Protein AF-A0A7C6Y3E7-F1 (afdb_monomer_lite)

Sequence (126 aa):
MDKEKPVIYVVSDSVGETAEFVVKAVASQFNSGQVSIHRIPFVEDVETLRDIVDEASRYNSVIAYTLVLSELREEIEKYARERNVTIVDVMGPMLNAFAKVMNISPKMEPGLVRKLDEQYFRRVAA

Secondary structure (DSSP, 8-state):
-PPPPPEEEEEESS--HHHHHHHHHHHHTT-GGG-EEEEE----SHHHHHHHHHHHTTSSEEEEEE--SHHHHHHHHHHHHHTT-EEEESSHHHHHHHHHHHTS-----TTHHHHHHHHHHHHHT-

Radius of gyration: 16.24 Å; chains: 1; bounding box: 35×34×51 Å

Structure (mmCIF, N/CA/C/O backbone):
data_AF-A0A7C6Y3E7-F1
#
_entry.id   AF-A0A7C6Y3E7-F1
#
loop_
_atom_site.group_PDB
_atom_site.id
_atom_site.type_symbol
_atom_site.label_atom_id
_atom_site.label_alt_id
_atom_site.label_comp_id
_atom_site.label_asym_id
_atom_site.label_entity_id
_atom_site.label_seq_id
_atom_site.pdbx_PDB_ins_code
_atom_site.Cartn_x
_atom_site.Cartn_y
_atom_site.Cartn_z
_atom_site.occupancy
_atom_site.B_iso_or_equiv
_atom_site.auth_seq_id
_atom_site.auth_comp_id
_atom_site.auth_asym_id
_atom_site.auth_atom_id
_atom_site.pdbx_PDB_model_num
ATOM 1 N N . MET A 1 1 ? -23.381 5.981 21.272 1.00 39.84 1 MET A N 1
ATOM 2 C CA . MET A 1 1 ? -21.957 5.998 20.885 1.00 39.84 1 MET A CA 1
ATOM 3 C C . MET A 1 1 ? -21.918 5.740 19.400 1.00 39.84 1 MET A C 1
ATOM 5 O O . MET A 1 1 ? -22.171 4.610 18.998 1.00 39.84 1 MET A O 1
ATOM 9 N N . ASP A 1 2 ? -21.711 6.783 18.600 1.00 51.97 2 ASP A N 1
ATOM 10 C CA . ASP A 1 2 ? -21.386 6.586 17.190 1.00 51.97 2 ASP A CA 1
ATOM 11 C C . ASP A 1 2 ? -20.115 5.740 17.136 1.00 51.97 2 ASP A C 1
ATOM 13 O O . ASP A 1 2 ? -19.109 6.087 17.755 1.00 51.97 2 ASP A O 1
ATOM 17 N N . LYS A 1 3 ? -20.188 4.570 16.494 1.00 59.62 3 LYS A N 1
ATOM 18 C CA . LYS A 1 3 ? -18.990 3.769 16.241 1.00 59.62 3 LYS A CA 1
ATOM 19 C C . LYS A 1 3 ? -18.069 4.611 15.367 1.00 59.62 3 LYS A C 1
ATOM 21 O O . LYS A 1 3 ? -18.495 5.091 14.317 1.00 59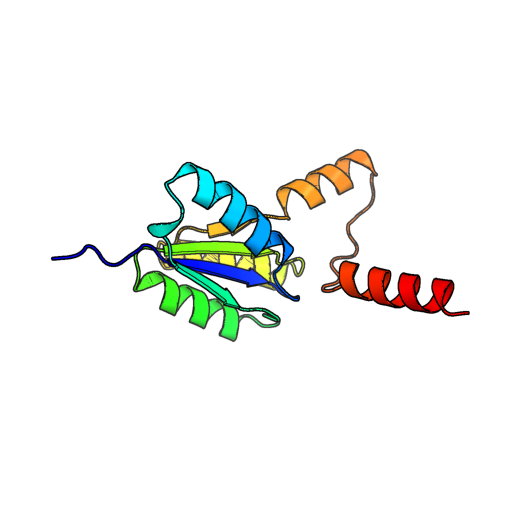.62 3 LYS A O 1
ATOM 26 N N . GLU A 1 4 ? -16.833 4.788 15.814 1.00 75.69 4 GLU A N 1
ATOM 27 C CA . GLU A 1 4 ? -15.801 5.470 15.043 1.00 75.69 4 GLU A CA 1
ATOM 28 C C . GLU A 1 4 ? -15.673 4.789 13.671 1.00 75.69 4 GLU A C 1
ATOM 30 O O . GLU A 1 4 ? -15.649 3.555 13.575 1.00 75.69 4 GLU A O 1
ATOM 35 N N . LYS A 1 5 ? -15.719 5.586 12.598 1.00 85.38 5 LYS A N 1
ATOM 36 C CA . LYS A 1 5 ? -15.731 5.063 11.226 1.00 85.38 5 LYS A CA 1
ATOM 37 C C . LYS A 1 5 ? -14.426 4.307 10.955 1.00 85.38 5 LYS A C 1
ATOM 39 O O . LYS A 1 5 ? -13.370 4.847 11.283 1.00 85.38 5 LYS A O 1
ATOM 44 N N . PRO A 1 6 ? -14.465 3.116 10.328 1.00 91.38 6 PRO A N 1
ATOM 45 C CA . PRO A 1 6 ? -13.250 2.438 9.906 1.00 91.38 6 PRO A CA 1
ATOM 46 C C . PRO A 1 6 ? -12.372 3.336 9.030 1.00 91.38 6 PRO A C 1
ATOM 48 O O . PRO A 1 6 ? -12.883 4.055 8.162 1.00 91.38 6 PRO A O 1
ATOM 51 N N . VAL A 1 7 ? -11.059 3.270 9.243 1.00 94.94 7 VAL A N 1
ATOM 52 C CA . VAL A 1 7 ? -10.069 4.048 8.487 1.00 94.94 7 VAL A CA 1
ATOM 53 C C . VAL A 1 7 ? -9.332 3.130 7.521 1.00 94.94 7 VAL A C 1
ATOM 55 O O . VAL A 1 7 ? -8.778 2.110 7.919 1.00 94.94 7 VAL A O 1
ATOM 58 N N . ILE A 1 8 ? -9.311 3.489 6.242 1.00 96.88 8 ILE A N 1
ATOM 59 C CA . ILE A 1 8 ? -8.532 2.790 5.226 1.00 96.88 8 ILE A CA 1
ATOM 60 C C . ILE A 1 8 ? -7.317 3.643 4.889 1.00 96.88 8 ILE A C 1
ATOM 62 O O . ILE A 1 8 ? -7.447 4.715 4.293 1.00 96.88 8 ILE A O 1
ATOM 66 N N . TYR A 1 9 ? -6.143 3.158 5.270 1.00 98.31 9 TYR A N 1
ATOM 67 C CA . TYR A 1 9 ? -4.869 3.767 4.927 1.00 98.31 9 TYR A CA 1
ATOM 68 C C . TYR A 1 9 ? -4.474 3.330 3.518 1.00 98.31 9 TYR A C 1
ATOM 70 O O . TYR A 1 9 ? -4.472 2.141 3.208 1.00 98.31 9 TYR A O 1
ATOM 78 N N . VAL A 1 10 ? -4.153 4.290 2.658 1.00 98.38 10 VAL A N 1
ATOM 79 C CA . VAL A 1 10 ? -3.675 4.062 1.293 1.00 98.38 10 VAL A CA 1
ATOM 80 C C . VAL A 1 10 ? -2.206 4.450 1.245 1.00 98.38 10 VAL A C 1
ATOM 82 O O . VAL A 1 10 ? -1.895 5.636 1.266 1.00 98.38 10 VAL A O 1
ATOM 85 N N . VAL A 1 11 ? -1.315 3.463 1.187 1.00 98.25 11 VAL A N 1
ATOM 86 C CA . VAL A 1 11 ? 0.139 3.658 1.300 1.00 98.25 11 VAL A CA 1
ATOM 87 C C . VAL A 1 11 ? 0.820 3.380 -0.037 1.00 98.25 11 VAL A C 1
ATOM 89 O O . VAL A 1 11 ? 0.593 2.341 -0.655 1.00 98.25 11 VAL A O 1
ATOM 92 N N . SER A 1 12 ? 1.668 4.290 -0.512 1.00 96.62 12 SER A N 1
ATOM 93 C CA . SER A 1 12 ? 2.369 4.100 -1.786 1.00 96.62 12 SER A CA 1
ATOM 94 C C . SER A 1 12 ? 3.750 4.734 -1.789 1.00 96.62 12 SER A C 1
ATOM 96 O O . SER A 1 12 ? 3.924 5.834 -1.284 1.00 96.62 12 SER A O 1
ATOM 98 N N . ASP A 1 13 ? 4.687 4.090 -2.482 1.00 93.00 13 ASP A N 1
ATOM 99 C CA . ASP A 1 13 ? 5.997 4.648 -2.864 1.00 93.00 13 ASP A CA 1
ATOM 100 C C . ASP A 1 13 ? 5.913 5.648 -4.042 1.00 93.00 13 ASP A C 1
ATOM 102 O O . ASP A 1 13 ? 6.911 6.099 -4.598 1.00 93.00 13 ASP A O 1
ATOM 106 N N . SER A 1 14 ? 4.695 6.007 -4.448 1.00 92.19 14 SER A N 1
ATOM 107 C CA . SER A 1 14 ? 4.386 6.992 -5.477 1.00 92.19 14 SER A CA 1
ATOM 108 C C . SER A 1 14 ? 3.176 7.822 -5.026 1.00 92.19 14 SER A C 1
ATOM 110 O O . SER A 1 14 ? 3.028 8.114 -3.846 1.00 92.19 14 SER A O 1
ATOM 112 N N . VAL A 1 15 ? 2.289 8.228 -5.937 1.00 92.31 15 VAL A N 1
ATOM 113 C CA . VAL A 1 15 ? 1.155 9.120 -5.619 1.00 92.31 15 VAL A CA 1
ATOM 114 C C . VAL A 1 15 ? 0.004 8.402 -4.887 1.00 92.31 15 VAL A C 1
ATOM 116 O O . VAL A 1 15 ? -0.773 9.037 -4.179 1.00 92.31 15 VAL A O 1
ATOM 119 N N . GLY A 1 16 ? -0.130 7.079 -5.039 1.00 93.19 16 GLY A N 1
ATOM 120 C CA . GLY A 1 16 ? -1.169 6.281 -4.369 1.00 93.19 16 GLY A CA 1
ATOM 121 C C . GLY A 1 16 ? -2.562 6.294 -5.016 1.00 93.19 16 GLY A C 1
ATOM 122 O O . GLY A 1 16 ? -3.498 5.736 -4.447 1.00 93.19 16 GLY A O 1
ATOM 123 N N . GLU A 1 17 ? -2.723 6.873 -6.209 1.00 93.19 17 GLU A N 1
ATOM 124 C CA . GLU A 1 17 ? -4.024 6.955 -6.900 1.00 93.19 17 GLU A CA 1
ATOM 125 C C . GLU A 1 17 ? -4.601 5.582 -7.260 1.00 93.19 17 GLU A C 1
ATOM 127 O O . GLU A 1 17 ? -5.802 5.359 -7.118 1.00 93.19 17 GLU A O 1
ATOM 132 N N . THR A 1 18 ? -3.752 4.635 -7.671 1.00 92.25 18 THR A N 1
ATOM 133 C CA . THR A 1 18 ? -4.179 3.274 -8.024 1.00 92.25 18 THR A CA 1
ATOM 134 C C . THR A 1 18 ? -4.831 2.567 -6.838 1.00 92.25 18 THR A C 1
ATOM 136 O O . THR A 1 18 ? -5.943 2.052 -6.953 1.00 92.25 18 THR A O 1
ATOM 139 N N . ALA A 1 19 ? -4.157 2.559 -5.685 1.00 95.31 19 ALA A N 1
ATOM 140 C CA . ALA A 1 19 ? -4.686 1.942 -4.475 1.00 95.31 19 ALA A CA 1
ATOM 141 C C . ALA A 1 19 ? -5.937 2.674 -3.978 1.00 95.31 19 ALA A C 1
ATOM 143 O O . ALA A 1 19 ? -6.916 2.027 -3.615 1.00 95.31 19 ALA A O 1
ATOM 144 N N . GLU A 1 20 ? -5.953 4.008 -4.032 1.00 96.19 20 GLU A N 1
ATOM 145 C CA . GLU A 1 20 ? -7.129 4.797 -3.665 1.00 96.19 20 GLU A CA 1
ATOM 146 C C . GLU A 1 20 ? -8.344 4.464 -4.541 1.00 96.19 20 GLU A C 1
ATOM 148 O O . GLU A 1 20 ? -9.456 4.322 -4.029 1.00 96.19 20 GLU A O 1
ATOM 153 N N . PHE A 1 21 ? -8.147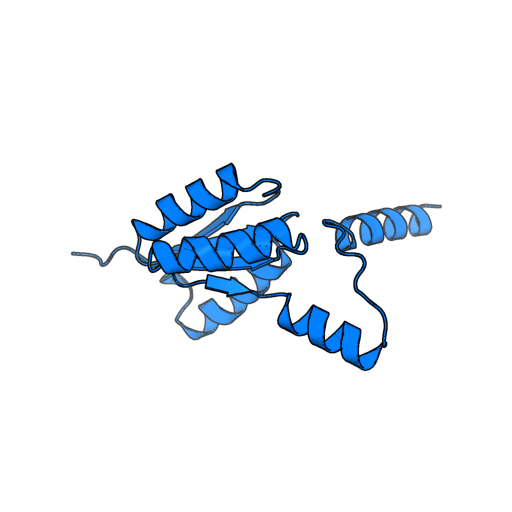 4.302 -5.852 1.00 95.50 21 PHE A N 1
ATOM 154 C CA . PHE A 1 21 ? -9.213 3.930 -6.778 1.00 95.50 21 PHE A CA 1
ATOM 155 C C . PHE A 1 21 ? -9.795 2.554 -6.444 1.00 95.50 21 PHE A C 1
ATOM 157 O O . PHE A 1 21 ? -11.016 2.404 -6.354 1.00 95.50 21 PHE A O 1
ATOM 164 N N . VAL A 1 22 ? -8.932 1.566 -6.185 1.00 96.12 22 VAL A N 1
ATOM 165 C CA . VAL A 1 22 ? -9.358 0.225 -5.758 1.00 96.12 22 VAL A CA 1
ATOM 166 C C . VAL A 1 22 ? -10.110 0.291 -4.428 1.00 96.12 22 VAL A C 1
ATOM 168 O O . VAL A 1 22 ? -11.195 -0.277 -4.316 1.00 96.12 22 VAL A O 1
ATOM 171 N N . VAL A 1 23 ? -9.601 1.036 -3.443 1.00 95.88 23 VAL A N 1
ATOM 172 C CA . VAL A 1 23 ? -10.269 1.221 -2.145 1.00 95.88 23 VAL A CA 1
ATOM 173 C C . VAL A 1 23 ? -11.643 1.865 -2.311 1.00 95.88 23 VAL A C 1
ATOM 175 O O . VAL A 1 23 ? -12.606 1.379 -1.726 1.00 95.88 23 VAL A O 1
ATOM 178 N N . LYS A 1 24 ? -11.778 2.912 -3.133 1.00 94.81 24 LYS A N 1
ATOM 179 C CA . LYS A 1 24 ? -13.073 3.553 -3.422 1.00 94.81 24 LYS A CA 1
ATOM 180 C C . LYS A 1 24 ? -14.051 2.587 -4.093 1.00 94.81 24 LYS A C 1
ATOM 182 O O . LYS A 1 24 ? -15.223 2.549 -3.714 1.00 94.81 24 LYS A O 1
ATOM 187 N N . ALA A 1 25 ? -13.578 1.786 -5.048 1.00 95.00 25 ALA A N 1
ATOM 188 C CA . ALA A 1 25 ? -14.389 0.768 -5.707 1.00 95.00 25 ALA A CA 1
ATOM 189 C C . ALA A 1 25 ? -14.883 -0.290 -4.708 1.00 95.00 25 ALA A C 1
ATOM 191 O O . ALA A 1 25 ? -16.075 -0.591 -4.683 1.00 95.00 25 ALA A O 1
ATOM 192 N N . VAL A 1 26 ? -14.015 -0.790 -3.824 1.00 94.12 26 VAL A N 1
ATOM 193 C CA . VAL A 1 26 ? -14.403 -1.739 -2.768 1.00 94.12 26 VAL A CA 1
ATOM 194 C C . VAL A 1 26 ? -15.353 -1.086 -1.764 1.00 94.12 26 VAL A C 1
ATOM 196 O O . VAL A 1 26 ? -16.401 -1.649 -1.471 1.00 94.12 26 VAL A O 1
ATOM 199 N N . ALA A 1 27 ? -15.062 0.128 -1.293 1.00 92.69 27 ALA A N 1
ATOM 200 C CA . ALA A 1 27 ? -15.906 0.863 -0.351 1.00 92.69 27 ALA A CA 1
ATOM 201 C C . ALA A 1 27 ? -17.325 1.111 -0.888 1.00 92.69 27 ALA A C 1
ATOM 203 O O . ALA A 1 27 ? -18.284 1.122 -0.115 1.00 92.69 27 ALA A O 1
ATOM 204 N N . SER A 1 28 ? -17.488 1.263 -2.209 1.00 92.44 28 SER A N 1
ATOM 205 C CA . SER A 1 28 ? -18.811 1.373 -2.840 1.00 92.44 28 SER A CA 1
ATOM 206 C C . SER A 1 28 ? -19.707 0.153 -2.583 1.00 92.44 28 SER A C 1
ATOM 208 O O . SER A 1 28 ? -20.925 0.298 -2.535 1.00 92.44 28 SER A O 1
ATOM 210 N N . GLN A 1 29 ? -19.114 -1.021 -2.336 1.00 92.25 29 GLN A N 1
ATOM 211 C CA . GLN A 1 29 ? -19.832 -2.260 -2.018 1.00 92.25 29 GLN A CA 1
ATOM 212 C C . GLN A 1 29 ? -20.352 -2.298 -0.570 1.00 92.25 29 GLN A C 1
ATOM 214 O O . GLN A 1 29 ? -21.182 -3.139 -0.241 1.00 92.25 29 GLN A O 1
ATOM 219 N N . PHE A 1 30 ? -19.893 -1.384 0.294 1.00 87.81 30 PHE A N 1
ATOM 220 C CA . PHE A 1 30 ? -20.206 -1.343 1.728 1.00 87.81 30 PHE A CA 1
ATOM 221 C C . PHE A 1 30 ? -20.931 -0.054 2.152 1.00 87.81 30 PHE A C 1
ATOM 223 O O . PHE A 1 30 ? -20.859 0.332 3.314 1.00 87.81 30 PHE A O 1
ATOM 230 N N . ASN A 1 31 ? -21.635 0.625 1.235 1.00 77.38 31 ASN A N 1
ATOM 231 C CA . ASN A 1 31 ? -22.220 1.957 1.460 1.00 77.38 31 ASN A CA 1
ATOM 232 C C . ASN A 1 31 ? -21.151 2.983 1.895 1.00 77.38 31 ASN A C 1
ATOM 234 O O . ASN A 1 31 ? -21.040 3.348 3.066 1.00 77.38 31 ASN A O 1
ATOM 238 N N . SER A 1 32 ? -20.383 3.467 0.914 1.00 67.50 32 SER A N 1
ATOM 239 C CA . SER A 1 32 ? -19.146 4.267 1.025 1.00 67.50 32 SER A CA 1
ATOM 240 C C . SER A 1 32 ? -19.086 5.385 2.082 1.00 67.50 32 SER A C 1
ATOM 242 O O . SER A 1 32 ? -17.992 5.728 2.522 1.00 67.50 32 SER A O 1
ATOM 244 N N . GLY A 1 33 ? -20.213 5.942 2.541 1.00 71.12 33 GLY A N 1
ATOM 245 C CA . GLY A 1 33 ? -20.259 6.977 3.587 1.00 71.12 33 GLY A CA 1
ATOM 246 C C . GLY A 1 33 ? -19.790 6.526 4.980 1.00 71.12 33 GLY A C 1
ATOM 247 O O . GLY A 1 33 ? -19.686 7.353 5.896 1.00 71.12 33 GLY A O 1
ATOM 248 N N . GLN A 1 34 ? -19.521 5.231 5.152 1.00 82.44 34 GLN A N 1
ATOM 249 C CA . GLN A 1 34 ? -19.124 4.632 6.424 1.00 82.44 34 GLN A CA 1
ATOM 250 C C . GLN A 1 34 ? -17.612 4.481 6.616 1.00 82.44 34 GLN A C 1
ATOM 252 O O . GLN A 1 34 ? -17.215 4.146 7.724 1.00 82.44 34 GLN A O 1
ATOM 257 N N . VAL A 1 35 ? -16.773 4.762 5.613 1.00 88.75 35 VAL A N 1
ATOM 258 C CA . VAL A 1 35 ? -15.308 4.637 5.732 1.00 88.75 35 VAL A CA 1
ATOM 259 C C . VAL A 1 35 ? -14.599 5.974 5.530 1.00 88.75 35 VAL A C 1
ATOM 261 O O . VAL A 1 35 ? -15.035 6.806 4.734 1.00 88.75 35 VAL A O 1
ATOM 264 N N . SER A 1 36 ? -13.491 6.169 6.239 1.00 92.56 36 SER A N 1
ATOM 265 C CA . SER A 1 36 ? -12.567 7.289 6.037 1.00 92.56 36 SER A CA 1
ATOM 266 C C . SER A 1 36 ? -11.349 6.791 5.267 1.00 92.56 36 SER A C 1
ATOM 268 O O . SER A 1 36 ? -10.740 5.808 5.671 1.00 92.56 36 SER A O 1
ATOM 270 N N . ILE A 1 37 ? -10.979 7.446 4.167 1.00 94.75 37 ILE A N 1
ATOM 271 C CA . ILE A 1 37 ? -9.786 7.083 3.387 1.00 94.75 37 ILE A CA 1
ATOM 272 C C . ILE A 1 37 ? -8.672 8.075 3.718 1.00 94.75 37 ILE A C 1
ATOM 274 O O . ILE A 1 37 ? -8.859 9.281 3.556 1.00 94.75 37 ILE A O 1
ATOM 278 N N . HIS A 1 38 ? -7.521 7.570 4.157 1.00 96.69 38 HIS A N 1
ATOM 279 C CA . HIS A 1 38 ? -6.340 8.366 4.472 1.00 96.69 38 HIS A CA 1
ATOM 280 C C . HIS A 1 38 ? -5.180 7.964 3.558 1.00 96.69 38 HIS A C 1
ATOM 282 O O . HIS A 1 38 ? -4.651 6.861 3.664 1.00 96.69 38 HIS A O 1
ATOM 288 N N . ARG A 1 39 ? -4.810 8.836 2.616 1.00 97.75 39 ARG A N 1
ATOM 289 C CA . ARG A 1 39 ? -3.774 8.551 1.616 1.00 97.75 39 ARG A CA 1
ATOM 290 C C . ARG A 1 39 ? -2.427 9.124 2.030 1.00 97.75 39 ARG A C 1
ATOM 292 O O . ARG A 1 39 ? -2.326 10.322 2.277 1.00 97.75 39 ARG A O 1
ATOM 299 N N . ILE A 1 40 ? -1.408 8.273 2.003 1.00 98.00 40 ILE A N 1
ATOM 300 C CA . ILE A 1 40 ? -0.027 8.568 2.372 1.00 98.00 40 ILE A CA 1
ATOM 301 C C . ILE A 1 40 ? 0.869 8.224 1.169 1.00 98.00 40 ILE A C 1
ATOM 303 O O . ILE A 1 40 ? 1.214 7.056 0.955 1.00 98.00 40 ILE A O 1
ATOM 307 N N . PRO A 1 41 ? 1.164 9.217 0.314 1.00 96.25 41 PRO A N 1
ATOM 308 C CA . PRO A 1 41 ? 2.025 9.040 -0.848 1.00 96.25 41 PRO A CA 1
ATOM 309 C C . PRO A 1 41 ? 3.512 9.136 -0.473 1.00 96.25 41 PRO A C 1
ATOM 311 O O . PRO A 1 41 ? 3.852 9.640 0.594 1.00 96.25 41 PRO A O 1
ATOM 314 N N . PHE A 1 42 ? 4.381 8.741 -1.405 1.00 94.62 42 PHE A N 1
ATOM 315 C CA . PHE A 1 42 ? 5.842 8.879 -1.330 1.00 94.62 42 PHE A CA 1
ATOM 316 C C . PHE A 1 42 ? 6.473 8.250 -0.077 1.00 94.62 42 PHE A C 1
ATOM 318 O O . PHE A 1 42 ? 7.359 8.830 0.543 1.00 94.62 42 PHE A O 1
ATOM 325 N N . VAL A 1 43 ? 6.013 7.056 0.304 1.00 95.62 43 VAL A N 1
ATOM 326 C CA . VAL A 1 43 ? 6.649 6.268 1.367 1.00 95.62 43 VAL A CA 1
ATOM 327 C C . VAL A 1 43 ? 7.879 5.571 0.800 1.00 95.62 43 VAL A C 1
ATOM 329 O O . VAL A 1 43 ? 7.758 4.647 -0.004 1.00 95.62 43 VAL A O 1
ATOM 332 N N . GLU A 1 44 ? 9.055 6.040 1.207 1.00 92.44 44 GLU A N 1
ATOM 333 C CA . GLU A 1 44 ? 10.345 5.638 0.632 1.00 92.44 44 GLU A CA 1
ATOM 334 C C . GLU A 1 44 ? 11.242 4.881 1.622 1.00 92.44 44 GLU A C 1
ATOM 336 O O . GLU A 1 44 ? 12.249 4.305 1.212 1.00 92.44 44 GLU A 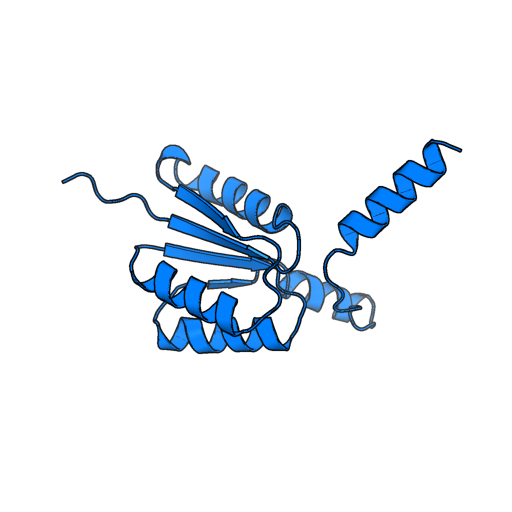O 1
ATOM 341 N N . ASP A 1 45 ? 10.875 4.833 2.905 1.00 95.56 45 ASP A N 1
ATOM 342 C CA . ASP A 1 45 ? 11.698 4.257 3.965 1.00 95.56 45 ASP A CA 1
ATOM 343 C C . ASP A 1 45 ? 10.893 3.422 4.980 1.00 95.56 45 ASP A C 1
ATOM 345 O O . ASP A 1 45 ? 9.668 3.517 5.108 1.00 95.56 45 ASP A O 1
ATOM 349 N N . VAL A 1 46 ? 11.621 2.566 5.699 1.00 96.94 46 VAL A N 1
ATOM 350 C CA . VAL A 1 46 ? 11.084 1.623 6.688 1.00 96.94 46 VAL A CA 1
ATOM 351 C C . VAL A 1 46 ? 10.548 2.323 7.939 1.00 96.94 46 VAL A C 1
ATOM 353 O O . VAL A 1 46 ? 9.593 1.837 8.543 1.00 96.94 46 VAL A O 1
ATOM 356 N N . GLU A 1 47 ? 11.141 3.440 8.353 1.00 97.50 47 GLU A N 1
ATOM 357 C CA . GLU A 1 47 ? 10.776 4.136 9.592 1.00 97.50 47 GLU A CA 1
ATOM 358 C C . GLU A 1 47 ? 9.387 4.760 9.447 1.00 97.50 47 GLU A C 1
ATOM 360 O O . GLU A 1 47 ? 8.489 4.449 10.231 1.00 97.50 47 GLU A O 1
ATOM 365 N N . THR A 1 48 ? 9.173 5.500 8.357 1.00 96.94 48 THR A N 1
ATOM 366 C CA . THR A 1 48 ? 7.867 6.024 7.948 1.00 96.94 48 THR A CA 1
ATOM 367 C C . THR A 1 48 ? 6.834 4.903 7.877 1.00 96.94 48 THR A C 1
ATOM 369 O O . THR A 1 48 ? 5.720 5.026 8.383 1.00 96.94 48 THR A O 1
ATOM 372 N N . LEU A 1 49 ? 7.196 3.770 7.278 1.00 97.38 49 LEU A N 1
ATOM 373 C CA . LEU A 1 49 ? 6.290 2.639 7.132 1.00 97.38 49 LEU A CA 1
ATOM 374 C C . LEU A 1 49 ? 5.860 2.049 8.486 1.00 97.38 49 LEU A C 1
ATOM 376 O O . LEU A 1 49 ? 4.688 1.709 8.669 1.00 97.38 49 LEU A O 1
ATOM 380 N N . ARG A 1 50 ? 6.781 1.962 9.449 1.00 98.12 50 ARG A N 1
ATOM 381 C CA . ARG A 1 50 ? 6.478 1.518 10.815 1.00 98.12 50 ARG A CA 1
ATOM 382 C C . ARG A 1 50 ? 5.581 2.503 11.548 1.00 98.12 50 ARG A C 1
ATOM 384 O O . ARG A 1 50 ? 4.627 2.061 12.182 1.00 98.12 50 ARG A O 1
ATOM 391 N N . ASP A 1 51 ? 5.828 3.803 11.419 1.00 98.25 51 ASP A N 1
ATOM 392 C CA . ASP A 1 51 ? 4.983 4.833 12.031 1.00 98.25 51 ASP A CA 1
ATOM 393 C C . ASP A 1 51 ? 3.535 4.742 11.531 1.00 98.25 51 ASP A C 1
ATOM 395 O O . ASP A 1 51 ? 2.593 4.809 12.323 1.00 98.25 51 ASP A O 1
ATOM 399 N N . ILE A 1 52 ? 3.349 4.481 10.233 1.00 98.25 52 ILE A N 1
ATOM 400 C CA . ILE A 1 52 ? 2.024 4.283 9.630 1.00 98.25 52 ILE A CA 1
ATOM 401 C C . ILE A 1 52 ? 1.325 3.053 10.213 1.00 98.25 52 ILE A C 1
ATOM 403 O O . ILE A 1 52 ? 0.139 3.110 10.539 1.00 98.25 52 ILE A O 1
ATOM 407 N N . VAL A 1 53 ? 2.034 1.930 10.351 1.00 98.56 53 VAL A N 1
ATOM 408 C CA . VAL A 1 53 ? 1.469 0.707 10.945 1.00 98.56 53 VAL A CA 1
ATOM 409 C C . VAL A 1 53 ? 1.134 0.921 12.424 1.00 98.56 53 VAL A C 1
ATOM 411 O O . VAL A 1 53 ? 0.077 0.488 12.887 1.00 98.56 53 VAL A O 1
ATOM 414 N N . ASP A 1 54 ? 1.998 1.615 13.162 1.00 98.38 54 ASP A N 1
ATOM 415 C CA . ASP A 1 54 ? 1.782 1.968 14.563 1.00 98.38 54 ASP A CA 1
ATOM 416 C C . ASP A 1 54 ? 0.550 2.853 14.736 1.00 98.38 54 ASP A C 1
ATOM 418 O O . ASP A 1 54 ? -0.236 2.634 15.661 1.00 98.38 54 ASP A O 1
ATOM 422 N N . GLU A 1 55 ? 0.351 3.824 13.849 1.00 97.56 55 GLU A N 1
ATOM 423 C CA . GLU A 1 55 ? -0.847 4.653 13.824 1.00 97.56 55 GLU A CA 1
ATOM 424 C C . GLU A 1 55 ? -2.087 3.816 13.490 1.00 97.56 55 GLU A C 1
ATOM 426 O O . GLU A 1 55 ? -3.045 3.807 14.265 1.00 97.56 55 GLU A O 1
ATOM 431 N N . ALA A 1 56 ? -2.047 3.054 12.395 1.00 97.56 56 ALA A N 1
ATOM 432 C CA . ALA A 1 56 ? -3.155 2.221 11.941 1.00 97.56 56 ALA A CA 1
ATOM 433 C C . ALA A 1 56 ? -3.606 1.219 13.016 1.00 97.56 56 ALA A C 1
ATOM 435 O O . ALA A 1 56 ? -4.807 0.996 13.174 1.00 97.56 56 ALA A O 1
ATOM 436 N N . SER A 1 57 ? -2.674 0.681 13.812 1.00 97.12 57 SER A N 1
ATOM 437 C CA . SER A 1 57 ? -2.966 -0.254 14.910 1.00 97.12 57 SER A CA 1
ATOM 438 C C . SER A 1 57 ? -3.842 0.330 16.027 1.00 97.12 57 SER A C 1
ATOM 440 O O . SER A 1 57 ? -4.448 -0.418 16.794 1.00 97.12 57 SER A O 1
ATOM 442 N N . ARG A 1 58 ? -3.938 1.663 16.122 1.00 95.62 58 ARG A N 1
ATOM 443 C CA . ARG A 1 58 ? -4.755 2.366 17.127 1.00 95.62 58 ARG A CA 1
ATOM 444 C C . ARG A 1 58 ? -6.214 2.519 16.702 1.00 95.62 58 ARG A C 1
ATOM 446 O O . ARG A 1 58 ? -7.040 2.893 17.530 1.00 95.62 58 ARG A O 1
ATOM 453 N N . TYR A 1 59 ? -6.532 2.223 15.443 1.00 94.12 59 TYR A N 1
ATOM 454 C CA . TYR A 1 59 ? -7.858 2.393 14.857 1.00 94.12 59 TYR A CA 1
ATOM 455 C C . TYR A 1 59 ? -8.400 1.070 14.310 1.00 94.12 59 TYR A C 1
ATOM 457 O O . TYR A 1 59 ? -7.655 0.146 13.992 1.00 94.12 59 TYR A O 1
ATOM 465 N N . ASN A 1 60 ? -9.720 0.987 14.133 1.00 93.56 60 ASN A N 1
ATOM 466 C CA . ASN A 1 60 ? -10.325 -0.082 13.340 1.00 93.56 60 ASN A CA 1
ATOM 467 C C . ASN A 1 60 ? -10.000 0.156 11.857 1.00 93.56 60 ASN A C 1
ATOM 469 O O . ASN A 1 60 ? -10.690 0.937 11.193 1.00 93.56 60 ASN A O 1
ATOM 473 N N . SER A 1 61 ? -8.918 -0.446 11.365 1.00 96.00 61 SER A N 1
ATOM 474 C CA . SER A 1 61 ? -8.300 -0.027 10.110 1.00 96.00 61 SER A CA 1
ATOM 475 C C . SER A 1 61 ? -7.844 -1.168 9.200 1.00 96.00 61 SER A C 1
ATOM 477 O O . SER A 1 61 ? -7.688 -2.319 9.611 1.00 96.00 61 SER A O 1
ATOM 479 N N . VAL A 1 62 ? -7.638 -0.815 7.929 1.00 97.44 62 VAL A N 1
ATOM 480 C CA . VAL A 1 62 ? -6.961 -1.642 6.920 1.00 97.44 62 VAL A CA 1
ATOM 481 C C . VAL A 1 62 ? -5.928 -0.776 6.207 1.00 97.44 62 VAL A C 1
ATOM 483 O O . VAL A 1 62 ? -6.227 0.368 5.865 1.00 97.44 62 VAL A O 1
ATOM 486 N N . ILE A 1 63 ? -4.746 -1.325 5.928 1.00 98.56 63 ILE A N 1
ATOM 487 C CA . ILE A 1 63 ? -3.754 -0.687 5.056 1.00 98.56 63 ILE A CA 1
ATOM 488 C C . ILE A 1 63 ? -3.803 -1.335 3.670 1.00 98.56 63 ILE A C 1
ATOM 490 O O . ILE A 1 63 ? -3.410 -2.485 3.494 1.00 98.56 63 ILE A O 1
ATOM 494 N N . ALA A 1 64 ? -4.256 -0.598 2.663 1.00 98.38 64 ALA A N 1
ATOM 495 C CA . ALA A 1 64 ? -4.100 -0.968 1.262 1.00 98.38 64 ALA A CA 1
ATOM 496 C C . ALA A 1 64 ? -2.832 -0.308 0.714 1.00 98.38 64 ALA A C 1
ATOM 498 O O . ALA A 1 64 ? -2.680 0.910 0.827 1.00 98.38 64 ALA A O 1
ATOM 499 N N . TYR A 1 65 ? -1.929 -1.081 0.112 1.00 98.00 65 TYR A N 1
ATOM 500 C CA . TYR A 1 65 ? -0.649 -0.542 -0.337 1.00 98.00 65 TYR A CA 1
ATOM 501 C C . TYR A 1 65 ? -0.265 -0.914 -1.766 1.00 98.00 65 TYR A C 1
ATOM 503 O O . TYR A 1 65 ? -0.664 -1.942 -2.317 1.00 98.00 65 TYR A O 1
ATOM 511 N N . THR A 1 66 ? 0.550 -0.043 -2.357 1.00 95.69 66 THR A N 1
ATOM 512 C CA . THR A 1 66 ? 1.239 -0.238 -3.636 1.00 95.69 66 THR A CA 1
ATOM 513 C C . THR A 1 66 ? 2.706 0.119 -3.446 1.00 95.69 66 THR A C 1
ATOM 515 O O . THR A 1 66 ? 3.100 1.264 -3.667 1.00 95.69 66 THR A O 1
ATOM 518 N N . LEU A 1 67 ? 3.483 -0.866 -2.993 1.00 94.62 67 LEU A N 1
ATOM 519 C CA . LEU A 1 67 ? 4.926 -0.774 -2.767 1.00 94.62 67 LEU A CA 1
ATOM 520 C C . LEU A 1 67 ? 5.624 -1.728 -3.741 1.00 94.62 67 LEU A C 1
ATOM 522 O O . LEU A 1 67 ? 5.396 -2.942 -3.688 1.00 94.62 67 LEU A O 1
ATOM 526 N N . VAL A 1 68 ? 6.421 -1.198 -4.669 1.00 89.75 68 VAL A N 1
ATOM 527 C CA . VAL A 1 68 ? 7.256 -1.985 -5.590 1.00 89.75 68 VAL A CA 1
ATOM 528 C C . VAL A 1 68 ? 8.627 -2.283 -5.015 1.00 89.75 68 VAL A C 1
ATOM 530 O O . VAL A 1 68 ? 9.234 -3.253 -5.444 1.00 89.75 68 VAL A O 1
ATOM 533 N N . LEU A 1 69 ? 9.120 -1.503 -4.054 1.00 88.81 69 LEU A N 1
ATOM 534 C CA . LEU A 1 69 ? 10.387 -1.804 -3.390 1.00 88.81 69 LEU A CA 1
ATOM 535 C C . LEU A 1 69 ? 10.217 -3.036 -2.490 1.00 88.81 69 LEU A C 1
ATOM 537 O O . LEU A 1 69 ? 9.359 -3.053 -1.606 1.00 88.81 69 LEU A O 1
ATOM 541 N N . SER A 1 70 ? 11.019 -4.080 -2.728 1.00 88.38 70 SER A N 1
ATOM 542 C CA . SER A 1 70 ? 10.902 -5.361 -2.014 1.00 88.38 70 SER A CA 1
ATOM 543 C C . SER A 1 70 ? 11.145 -5.213 -0.515 1.00 88.38 70 SER A C 1
ATOM 545 O O . SER A 1 70 ? 10.397 -5.784 0.267 1.00 88.38 70 SER A O 1
ATOM 547 N N . GLU A 1 71 ? 12.115 -4.385 -0.120 1.00 93.12 71 GLU A N 1
ATOM 548 C CA . GLU A 1 71 ? 12.419 -4.090 1.285 1.00 93.12 71 GLU A CA 1
ATOM 549 C C . GLU A 1 71 ? 11.200 -3.525 2.030 1.00 93.12 71 GLU A C 1
ATOM 551 O O . GLU A 1 71 ? 10.809 -4.051 3.069 1.00 93.12 71 GLU A O 1
ATOM 556 N N . LEU A 1 72 ? 10.531 -2.515 1.460 1.00 95.00 72 LEU A N 1
ATOM 557 C CA . LEU A 1 72 ? 9.339 -1.916 2.068 1.00 95.00 72 LEU A CA 1
ATOM 558 C C . LEU A 1 72 ? 8.162 -2.896 2.115 1.00 95.00 72 LEU A C 1
ATOM 560 O O . LEU A 1 72 ? 7.403 -2.906 3.084 1.00 95.00 72 LEU A O 1
ATOM 564 N N . ARG A 1 73 ? 8.008 -3.734 1.081 1.00 94.50 73 ARG A N 1
ATOM 565 C CA . ARG A 1 73 ? 6.958 -4.760 1.036 1.00 94.50 73 ARG A CA 1
ATOM 566 C C . ARG A 1 73 ? 7.161 -5.826 2.113 1.00 94.50 73 ARG A C 1
ATOM 568 O O . ARG A 1 73 ? 6.219 -6.170 2.820 1.00 94.50 73 ARG A O 1
ATOM 575 N N . GLU A 1 74 ? 8.372 -6.350 2.240 1.00 95.50 74 GLU A N 1
ATOM 576 C CA . GLU A 1 74 ? 8.691 -7.360 3.250 1.00 95.50 74 GLU A CA 1
ATOM 577 C C . GLU A 1 74 ? 8.515 -6.798 4.664 1.00 95.50 74 GLU A C 1
ATOM 579 O O . GLU A 1 74 ? 7.957 -7.467 5.541 1.00 95.50 74 GLU A O 1
ATOM 584 N N . GLU A 1 75 ? 8.926 -5.548 4.871 1.00 97.69 75 GLU A N 1
ATOM 585 C CA . GLU A 1 75 ? 8.816 -4.893 6.166 1.00 97.69 75 GLU A CA 1
ATOM 586 C C . GLU A 1 75 ? 7.362 -4.611 6.563 1.00 97.69 75 GLU A C 1
ATOM 588 O O . GLU A 1 75 ? 6.986 -4.938 7.689 1.00 97.69 75 GLU A O 1
ATOM 593 N N . ILE A 1 76 ? 6.510 -4.088 5.666 1.00 97.88 76 ILE A N 1
ATOM 594 C CA . ILE A 1 76 ? 5.093 -3.848 6.005 1.00 97.88 76 ILE A CA 1
ATOM 595 C C . ILE A 1 76 ? 4.367 -5.141 6.324 1.00 97.88 76 ILE A C 1
ATOM 597 O O . ILE A 1 76 ? 3.589 -5.198 7.273 1.00 97.88 76 ILE A O 1
ATOM 601 N N . GLU A 1 77 ? 4.662 -6.201 5.577 1.00 97.50 77 GLU A N 1
ATOM 602 C CA . GLU A 1 77 ? 4.091 -7.514 5.817 1.00 97.50 77 GLU A CA 1
ATOM 603 C C . GLU A 1 77 ? 4.488 -8.063 7.182 1.00 97.50 77 GLU A C 1
ATOM 605 O O . GLU A 1 77 ? 3.644 -8.574 7.921 1.00 97.50 77 GLU A O 1
ATOM 610 N N . LYS A 1 78 ? 5.770 -7.966 7.532 1.00 98.38 78 LYS A N 1
ATOM 611 C CA . LYS A 1 78 ? 6.277 -8.413 8.827 1.00 98.38 78 LYS A CA 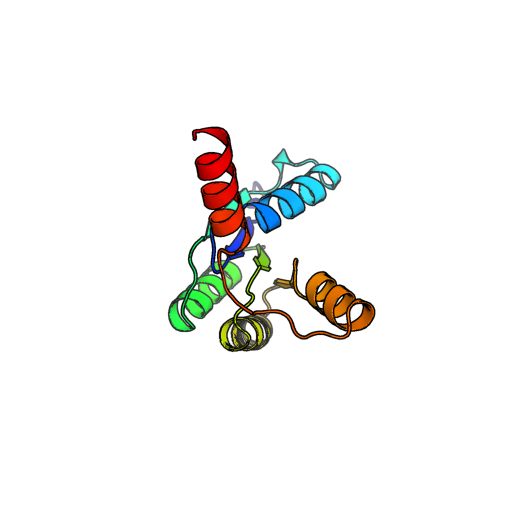1
ATOM 612 C C . LYS A 1 78 ? 5.691 -7.589 9.967 1.00 98.38 78 LYS A C 1
ATOM 614 O O . LYS A 1 78 ? 5.109 -8.155 10.890 1.00 98.38 78 LYS A O 1
ATOM 619 N N . TYR A 1 79 ? 5.823 -6.275 9.895 1.00 98.38 79 TYR A N 1
ATOM 620 C CA . TYR A 1 79 ? 5.521 -5.395 11.010 1.00 98.38 79 TYR A CA 1
ATOM 621 C C . TYR A 1 79 ? 4.012 -5.256 11.252 1.00 98.38 79 TYR A C 1
ATOM 623 O O . TYR A 1 79 ? 3.559 -5.255 12.396 1.00 98.38 79 TYR A O 1
ATOM 631 N N . ALA A 1 80 ? 3.194 -5.263 10.194 1.00 98.38 80 ALA A N 1
ATOM 632 C CA . ALA A 1 80 ? 1.744 -5.287 10.353 1.00 98.38 80 ALA A CA 1
ATOM 633 C C . ALA A 1 80 ? 1.245 -6.584 11.004 1.00 98.38 80 ALA A C 1
ATOM 635 O O . ALA A 1 80 ? 0.334 -6.530 11.831 1.00 98.38 80 ALA A O 1
ATOM 636 N N . ARG A 1 81 ? 1.868 -7.737 10.707 1.00 98.06 81 ARG A N 1
ATOM 637 C CA . ARG A 1 81 ? 1.579 -8.992 11.424 1.00 98.06 81 ARG A CA 1
ATOM 638 C C . ARG A 1 81 ? 1.904 -8.874 12.911 1.00 98.06 81 ARG A C 1
ATOM 640 O O . ARG A 1 81 ? 1.091 -9.283 13.731 1.00 98.06 81 ARG A O 1
ATOM 647 N N . GLU A 1 82 ? 3.050 -8.291 13.263 1.00 98.12 82 GLU A N 1
ATOM 648 C CA . GLU A 1 82 ? 3.446 -8.071 14.663 1.00 98.12 82 GLU A CA 1
ATOM 649 C C . GLU A 1 82 ? 2.462 -7.155 15.412 1.00 98.12 82 GLU A C 1
ATOM 651 O O . GLU A 1 82 ? 2.203 -7.360 16.599 1.00 98.12 82 GLU A O 1
ATOM 656 N N . ARG A 1 83 ? 1.875 -6.171 14.719 1.00 98.00 83 ARG A N 1
ATOM 657 C CA . ARG A 1 83 ? 0.902 -5.219 15.280 1.00 98.00 83 ARG A CA 1
ATOM 658 C C . ARG A 1 83 ? -0.567 -5.620 15.097 1.00 98.00 83 ARG A C 1
ATOM 660 O O . ARG A 1 83 ? -1.443 -4.851 15.483 1.00 98.00 83 ARG A O 1
ATOM 667 N N . ASN A 1 84 ? -0.853 -6.808 14.557 1.00 97.12 84 ASN A N 1
ATOM 668 C CA . ASN A 1 84 ? -2.207 -7.282 14.228 1.00 97.12 84 ASN A CA 1
ATOM 669 C C . ASN A 1 84 ? -3.012 -6.316 13.331 1.00 97.12 84 ASN A C 1
ATOM 671 O O . ASN A 1 84 ? -4.228 -6.185 13.479 1.00 97.12 84 ASN A O 1
ATOM 675 N N . VAL A 1 85 ? -2.345 -5.648 12.389 1.00 98.19 85 VAL A N 1
ATOM 676 C CA . VAL A 1 85 ? -2.985 -4.754 11.415 1.00 98.19 85 VAL A CA 1
ATOM 677 C C . VAL A 1 85 ? -3.286 -5.522 10.132 1.00 98.19 85 VAL A C 1
ATOM 679 O O . VAL A 1 85 ? -2.436 -6.233 9.597 1.00 98.19 85 VAL A O 1
ATOM 682 N N . THR A 1 86 ? -4.507 -5.375 9.616 1.00 98.12 86 THR A N 1
ATOM 683 C CA . THR A 1 86 ? -4.891 -5.978 8.333 1.00 98.12 86 THR A CA 1
ATOM 684 C C . THR A 1 86 ? -4.297 -5.171 7.187 1.00 98.12 86 THR A C 1
ATOM 686 O O . THR A 1 86 ? -4.491 -3.957 7.117 1.00 98.12 86 THR A O 1
ATOM 689 N N . ILE A 1 87 ? -3.616 -5.848 6.262 1.00 98.25 87 ILE A N 1
ATOM 690 C CA . ILE A 1 87 ? -2.990 -5.216 5.097 1.00 98.25 87 ILE A CA 1
ATOM 691 C C . ILE A 1 87 ? -3.384 -5.912 3.793 1.00 98.25 87 ILE A C 1
ATOM 693 O O . ILE A 1 87 ? -3.704 -7.102 3.787 1.00 98.25 87 ILE A O 1
ATOM 697 N N . VAL A 1 88 ? -3.335 -5.174 2.686 1.00 98.12 88 VAL A N 1
ATOM 698 C CA . VAL A 1 88 ? -3.628 -5.669 1.337 1.00 98.12 88 VAL A CA 1
ATOM 699 C C . VAL A 1 88 ? -2.599 -5.127 0.347 1.00 98.12 88 VAL A C 1
ATOM 701 O O . VAL A 1 88 ? -2.562 -3.922 0.093 1.00 98.12 88 VAL A O 1
ATOM 704 N N . ASP A 1 89 ? -1.820 -6.025 -0.264 1.00 97.00 89 ASP A N 1
ATOM 705 C CA . ASP A 1 89 ? -1.006 -5.703 -1.440 1.00 97.00 89 ASP A CA 1
ATOM 706 C C . ASP A 1 89 ? -1.901 -5.614 -2.678 1.00 97.00 89 ASP A C 1
ATOM 708 O O . ASP A 1 89 ? -2.366 -6.627 -3.211 1.00 97.00 89 ASP A O 1
ATOM 712 N N . VAL A 1 90 ? -2.153 -4.395 -3.148 1.00 95.44 90 VAL A N 1
ATOM 713 C CA . VAL A 1 90 ? -3.041 -4.166 -4.293 1.00 95.44 90 VAL A CA 1
ATOM 714 C C . VAL A 1 90 ? -2.363 -4.542 -5.615 1.00 95.44 90 VAL A C 1
ATOM 716 O O . VAL A 1 90 ? -3.040 -4.926 -6.569 1.00 95.44 90 VAL A O 1
ATOM 719 N N . MET A 1 91 ? -1.033 -4.446 -5.704 1.00 90.62 91 MET A N 1
ATOM 720 C CA . MET A 1 91 ? -0.315 -4.528 -6.981 1.00 90.62 91 MET A CA 1
ATOM 721 C C . MET A 1 91 ? 0.587 -5.758 -7.112 1.00 90.62 91 MET A C 1
ATOM 723 O O . MET A 1 91 ? 0.779 -6.247 -8.227 1.00 90.62 91 MET A O 1
ATOM 727 N N . GLY A 1 92 ? 1.114 -6.303 -6.016 1.00 91.56 92 GLY A N 1
ATOM 728 C CA . GLY A 1 92 ? 1.987 -7.479 -6.011 1.00 91.56 92 GLY A CA 1
ATOM 729 C C . GLY A 1 92 ? 1.426 -8.683 -6.769 1.00 91.56 92 GLY A C 1
ATOM 730 O O . GLY A 1 92 ? 2.137 -9.219 -7.624 1.00 91.56 92 GLY A O 1
ATOM 731 N N . PRO A 1 93 ? 0.155 -9.091 -6.564 1.00 92.94 93 PRO A N 1
ATOM 732 C CA . PRO A 1 93 ? -0.444 -10.184 -7.330 1.00 92.94 93 PRO A CA 1
ATOM 733 C C . PRO A 1 93 ? -0.428 -9.940 -8.846 1.00 92.94 93 PRO A C 1
ATOM 735 O O . PRO A 1 93 ? -0.118 -10.853 -9.614 1.00 92.94 93 PRO A O 1
ATOM 738 N N . MET A 1 94 ? -0.690 -8.703 -9.278 1.00 92.31 94 MET A N 1
ATOM 739 C CA . MET A 1 94 ? -0.668 -8.321 -10.693 1.00 92.31 94 MET A CA 1
ATOM 740 C C . MET A 1 94 ? 0.752 -8.330 -11.266 1.00 92.31 94 MET A C 1
ATOM 742 O O . MET A 1 94 ? 0.963 -8.874 -12.349 1.00 92.31 94 MET A O 1
ATOM 746 N N . LEU A 1 95 ? 1.738 -7.805 -10.530 1.00 90.75 95 LEU A N 1
ATOM 747 C CA . LEU A 1 95 ? 3.150 -7.859 -10.928 1.00 90.75 95 LEU A CA 1
ATOM 748 C C . LEU A 1 95 ? 3.625 -9.305 -11.095 1.00 90.75 95 LEU A C 1
ATOM 750 O O . LEU A 1 95 ? 4.255 -9.640 -12.097 1.00 90.75 95 LEU A O 1
ATOM 754 N N . ASN A 1 96 ? 3.266 -10.175 -10.151 1.00 91.38 96 ASN A N 1
ATOM 755 C CA . ASN A 1 96 ? 3.620 -11.591 -10.190 1.00 91.38 96 ASN A CA 1
ATOM 756 C C . ASN A 1 96 ? 2.967 -12.312 -11.377 1.00 91.38 96 ASN A C 1
ATOM 758 O O . ASN A 1 96 ? 3.605 -13.150 -12.015 1.00 91.38 96 ASN A O 1
ATOM 762 N N . ALA A 1 97 ? 1.710 -11.994 -11.696 1.00 95.19 97 ALA A N 1
ATOM 763 C CA . ALA A 1 97 ? 1.033 -12.543 -12.868 1.00 95.19 97 ALA A CA 1
ATOM 764 C C . ALA A 1 97 ? 1.713 -12.099 -14.176 1.00 95.19 97 ALA A C 1
ATOM 766 O O . ALA A 1 97 ? 1.984 -12.934 -15.039 1.00 95.19 97 ALA A O 1
ATOM 767 N N . PHE A 1 98 ? 2.057 -10.813 -14.298 1.00 94.62 98 PHE A N 1
ATOM 768 C CA . PHE A 1 98 ? 2.750 -10.276 -15.472 1.00 94.62 98 PHE A CA 1
ATOM 769 C C . PHE A 1 98 ? 4.137 -10.888 -15.647 1.00 94.62 98 PHE A C 1
ATOM 771 O O . PHE A 1 98 ? 4.473 -11.306 -16.752 1.00 94.62 98 PHE A O 1
ATOM 778 N N . ALA A 1 99 ? 4.916 -11.003 -14.571 1.00 93.12 99 ALA A N 1
ATOM 779 C CA . ALA A 1 99 ? 6.244 -11.606 -14.626 1.00 93.12 99 ALA A CA 1
ATOM 780 C C . ALA A 1 99 ? 6.198 -13.051 -15.148 1.00 93.12 99 ALA A C 1
ATOM 782 O O . ALA A 1 99 ? 7.023 -13.440 -15.973 1.00 93.12 99 ALA A O 1
ATOM 783 N N . LYS A 1 100 ? 5.188 -13.827 -14.728 1.00 95.38 100 LYS A N 1
ATOM 784 C CA . LYS A 1 100 ? 4.973 -15.206 -15.192 1.00 95.38 100 LYS A CA 1
ATOM 785 C C . LYS A 1 100 ? 4.591 -15.283 -16.668 1.00 95.38 100 LYS A C 1
ATOM 787 O O . LYS A 1 100 ? 5.130 -16.117 -17.383 1.00 95.38 100 LYS A O 1
ATOM 792 N N . VAL A 1 101 ? 3.664 -14.438 -17.123 1.00 97.19 101 VAL A N 1
ATOM 793 C CA . VAL A 1 101 ? 3.180 -14.461 -18.517 1.00 97.19 101 VAL A CA 1
ATOM 794 C C . VAL A 1 101 ? 4.235 -13.927 -19.485 1.00 97.19 101 VAL A C 1
ATOM 796 O O . VAL A 1 101 ? 4.432 -14.490 -20.557 1.00 97.19 101 VAL A O 1
ATOM 799 N N . MET A 1 102 ? 4.921 -12.851 -19.106 1.00 95.00 102 MET A N 1
ATOM 800 C CA . MET A 1 102 ? 5.904 -12.173 -19.953 1.00 95.00 102 MET A CA 1
ATOM 801 C C . MET A 1 102 ? 7.300 -12.798 -19.858 1.00 95.00 102 MET A C 1
ATOM 803 O O . MET A 1 102 ? 8.165 -12.474 -20.668 1.00 95.00 102 MET A O 1
ATOM 807 N N . ASN A 1 103 ? 7.527 -13.669 -18.870 1.00 94.00 103 ASN A N 1
ATOM 808 C CA . ASN A 1 103 ? 8.811 -14.302 -18.576 1.00 94.00 103 ASN A CA 1
ATOM 809 C C . ASN A 1 103 ? 9.961 -13.286 -18.398 1.00 94.00 103 ASN A C 1
ATOM 811 O O . ASN A 1 103 ? 11.093 -13.519 -18.824 1.00 94.00 103 ASN A O 1
ATOM 815 N N . ILE A 1 104 ? 9.650 -12.140 -17.781 1.00 92.50 104 ILE A N 1
ATOM 816 C CA . ILE A 1 104 ? 10.586 -11.055 -17.457 1.00 92.50 104 ILE A CA 1
ATOM 817 C C . ILE A 1 104 ? 10.329 -10.548 -16.039 1.00 92.50 104 ILE A C 1
ATOM 819 O O . ILE A 1 104 ? 9.188 -10.507 -15.578 1.00 92.50 104 ILE A O 1
ATOM 823 N N . SER A 1 105 ? 11.385 -10.115 -15.356 1.00 87.31 105 SER A N 1
ATOM 824 C CA . SER A 1 105 ? 11.256 -9.503 -14.033 1.00 87.31 105 SER A CA 1
ATOM 825 C C . SER A 1 105 ? 10.730 -8.064 -14.130 1.00 87.31 105 SER A C 1
ATOM 827 O O . SER A 1 105 ? 11.091 -7.340 -15.065 1.00 87.31 105 SER A O 1
ATOM 829 N N . PRO A 1 106 ? 9.898 -7.614 -13.171 1.00 86.69 106 PRO A N 1
ATOM 830 C CA . PRO A 1 106 ? 9.487 -6.217 -13.090 1.00 86.69 106 PRO A CA 1
ATOM 831 C C . PRO A 1 106 ? 10.696 -5.308 -12.842 1.00 86.69 106 PRO A C 1
ATOM 833 O O . PRO A 1 106 ? 11.670 -5.709 -12.208 1.00 86.69 106 PRO A O 1
ATOM 836 N N . LYS A 1 107 ? 10.614 -4.053 -13.301 1.00 85.94 107 LYS A N 1
ATOM 837 C CA . LYS A 1 107 ? 11.677 -3.054 -13.085 1.00 85.94 107 LYS A CA 1
ATOM 838 C C . LYS A 1 107 ? 11.828 -2.617 -11.625 1.00 85.94 107 LYS A C 1
ATOM 840 O O . LYS A 1 107 ? 12.870 -2.082 -11.279 1.00 85.94 107 LYS A O 1
ATOM 845 N N . MET A 1 108 ? 10.793 -2.822 -10.804 1.00 83.94 108 MET A N 1
ATOM 846 C CA . MET A 1 108 ? 10.755 -2.431 -9.386 1.00 83.94 108 MET A CA 1
ATOM 847 C C . MET A 1 108 ? 11.077 -0.945 -9.156 1.00 83.94 108 MET A C 1
ATOM 849 O O . MET A 1 108 ? 11.693 -0.574 -8.166 1.00 83.94 108 MET A O 1
ATOM 853 N N . GLU A 1 109 ? 10.655 -0.091 -10.090 1.00 84.50 109 GLU A N 1
ATOM 854 C CA . GLU A 1 109 ? 10.903 1.349 -10.053 1.00 84.50 109 GLU A CA 1
ATOM 855 C C . GLU A 1 109 ? 9.595 2.095 -9.725 1.00 84.50 109 GLU A C 1
ATOM 857 O O . GLU A 1 109 ? 8.631 2.002 -10.500 1.00 84.50 109 GLU A O 1
ATOM 862 N N . PRO A 1 110 ? 9.533 2.829 -8.598 1.00 82.56 110 PRO A N 1
ATOM 863 C CA . PRO A 1 110 ? 8.380 3.657 -8.265 1.00 82.56 110 PRO A CA 1
ATOM 864 C C . PRO A 1 110 ? 8.143 4.769 -9.297 1.00 82.56 110 PRO A C 1
ATOM 866 O O . PRO A 1 110 ? 9.063 5.280 -9.939 1.00 82.56 110 PRO A O 1
ATOM 869 N N . GLY A 1 111 ? 6.883 5.176 -9.470 1.00 81.50 111 GLY A N 1
ATOM 870 C CA . GLY A 1 111 ? 6.527 6.336 -10.300 1.00 81.50 111 GLY A CA 1
ATOM 871 C C . GLY A 1 111 ? 6.659 6.153 -11.819 1.00 81.50 111 GLY A C 1
ATOM 872 O O . GLY A 1 111 ? 6.546 7.134 -12.556 1.00 81.50 111 GLY A O 1
ATOM 873 N N . LEU A 1 112 ? 6.851 4.925 -12.317 1.00 80.31 112 LEU A N 1
ATOM 874 C CA . LEU A 1 112 ? 6.940 4.647 -13.759 1.00 80.31 112 LEU A CA 1
ATOM 875 C C . LEU A 1 112 ? 5.722 5.134 -14.557 1.00 80.31 112 LEU A C 1
ATOM 877 O O . LEU A 1 112 ? 5.901 5.668 -15.647 1.00 80.31 112 LEU A O 1
ATOM 881 N N . VAL A 1 113 ? 4.505 4.993 -14.019 1.00 76.81 113 VAL A N 1
ATOM 882 C CA . VAL A 1 113 ? 3.270 5.460 -14.681 1.00 76.81 113 VAL A CA 1
ATOM 883 C C . VAL A 1 113 ? 3.328 6.968 -14.926 1.00 76.81 113 VAL A C 1
ATOM 885 O O . VAL A 1 113 ? 3.202 7.411 -16.062 1.00 76.81 113 VAL A O 1
ATOM 888 N N . ARG A 1 114 ? 3.674 7.752 -13.899 1.00 72.88 114 ARG A N 1
ATOM 889 C CA . ARG A 1 114 ? 3.832 9.206 -14.023 1.00 72.88 114 ARG A CA 1
ATOM 890 C C . ARG A 1 114 ? 4.907 9.586 -15.044 1.00 72.88 114 ARG A C 1
ATOM 892 O O . ARG A 1 114 ? 4.704 10.494 -15.845 1.00 72.88 114 ARG A O 1
ATOM 899 N N . LYS A 1 115 ? 6.052 8.892 -15.039 1.00 75.50 115 LYS A N 1
ATOM 900 C CA . LYS A 1 115 ? 7.120 9.133 -16.026 1.00 75.50 115 LYS A CA 1
ATOM 901 C C . LYS A 1 115 ? 6.635 8.872 -17.456 1.00 75.50 115 LYS A C 1
ATOM 903 O O . LYS A 1 115 ? 7.028 9.605 -18.362 1.00 75.50 115 LYS A O 1
ATOM 908 N N . LEU A 1 116 ? 5.803 7.849 -17.664 1.00 77.25 116 LEU A N 1
ATOM 909 C CA . LEU A 1 116 ? 5.196 7.548 -18.963 1.00 77.25 116 LEU A CA 1
ATOM 910 C C . LEU A 1 116 ? 4.207 8.641 -19.387 1.00 77.25 116 LEU A C 1
ATOM 912 O O . LEU A 1 116 ? 4.287 9.101 -20.526 1.00 77.25 116 LEU A O 1
ATOM 916 N N . ASP A 1 117 ? 3.356 9.113 -18.475 1.00 79.75 117 ASP A N 1
ATOM 917 C CA . ASP A 1 117 ? 2.403 10.196 -18.749 1.00 79.75 117 ASP A CA 1
ATOM 918 C C . ASP A 1 117 ? 3.129 11.491 -19.147 1.00 79.75 117 ASP A C 1
ATOM 920 O O . ASP A 1 117 ? 2.840 12.088 -20.185 1.00 79.75 117 ASP A O 1
ATOM 924 N N . GLU A 1 118 ? 4.157 11.892 -18.392 1.00 76.31 118 GLU A N 1
ATOM 925 C CA . GLU A 1 118 ? 4.980 13.071 -18.702 1.00 76.31 118 GLU A CA 1
ATOM 926 C C . GLU A 1 118 ? 5.709 12.955 -20.055 1.00 76.31 118 GLU A C 1
ATOM 928 O O . GLU A 1 118 ? 5.964 13.960 -20.727 1.00 76.31 118 GLU A O 1
ATOM 933 N N . GLN A 1 119 ? 6.095 11.743 -20.464 1.00 77.50 119 GLN A N 1
ATOM 934 C CA . GLN A 1 119 ? 6.687 11.500 -21.782 1.00 77.50 119 GLN A CA 1
ATOM 935 C C . GLN A 1 119 ? 5.643 11.564 -22.899 1.00 77.50 119 GLN A C 1
ATOM 937 O O . GLN A 1 119 ? 5.936 12.107 -23.967 1.00 77.50 119 GLN A O 1
ATOM 942 N N . TYR A 1 120 ? 4.440 11.040 -22.663 1.00 76.25 120 TYR A N 1
ATOM 943 C CA . TYR A 1 120 ? 3.333 11.107 -23.612 1.00 76.25 120 TYR A CA 1
ATOM 944 C C . TYR A 1 120 ? 2.948 12.563 -23.908 1.00 76.25 120 TYR A C 1
ATOM 946 O O . TYR A 1 120 ? 2.957 12.966 -25.072 1.00 76.25 120 TYR A O 1
ATOM 954 N N . PHE A 1 121 ? 2.727 13.386 -22.876 1.00 73.88 121 PHE A N 1
ATOM 955 C CA . PHE A 1 121 ? 2.371 14.800 -23.053 1.00 73.88 121 PHE A CA 1
ATOM 956 C C . PHE A 1 121 ? 3.446 15.601 -23.798 1.00 73.88 121 PHE A C 1
ATOM 958 O O . PHE A 1 121 ? 3.116 16.419 -24.654 1.00 73.88 121 PHE A O 1
ATOM 965 N N . ARG A 1 122 ? 4.733 15.326 -23.544 1.00 77.12 122 ARG A N 1
ATOM 966 C CA . ARG A 1 122 ? 5.836 15.961 -24.284 1.00 77.12 122 ARG A CA 1
ATOM 967 C C . ARG A 1 122 ? 5.831 15.639 -25.778 1.00 77.12 122 ARG A C 1
ATOM 969 O O . ARG A 1 122 ? 6.228 16.491 -26.561 1.00 77.12 122 ARG A O 1
ATOM 976 N N . ARG A 1 123 ? 5.404 14.436 -26.177 1.00 76.25 123 ARG A N 1
ATOM 977 C CA . ARG A 1 123 ? 5.333 14.035 -27.594 1.00 76.25 123 ARG A CA 1
ATOM 978 C C . ARG A 1 123 ? 4.143 14.639 -28.331 1.00 76.25 123 ARG A C 1
ATOM 980 O O . ARG A 1 123 ? 4.257 14.874 -29.521 1.00 76.25 123 ARG A O 1
ATOM 987 N N . VAL A 1 124 ? 3.017 14.852 -27.651 1.00 78.19 124 VAL A N 1
ATOM 988 C CA . VA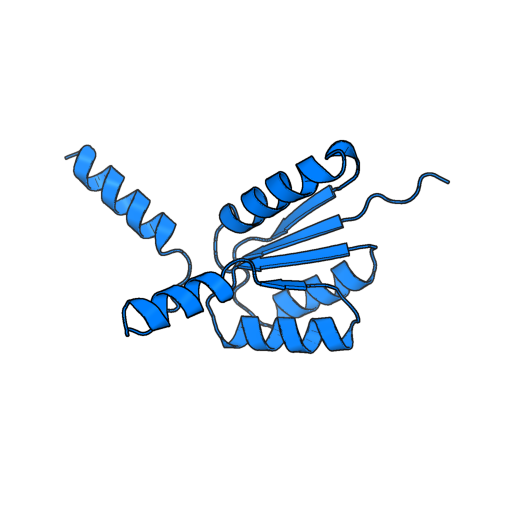L A 1 124 ? 1.807 15.439 -28.259 1.00 78.19 124 VAL A CA 1
ATOM 989 C C . VAL A 1 124 ? 1.922 16.963 -28.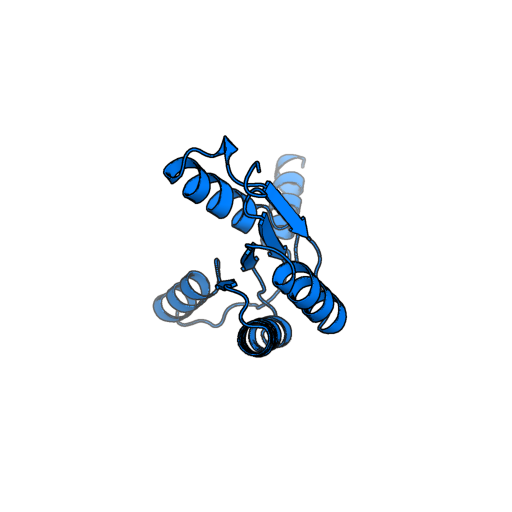405 1.00 78.19 124 VAL A C 1
ATOM 991 O O . VAL A 1 124 ? 1.274 17.546 -29.266 1.00 78.19 124 VAL A O 1
ATOM 994 N N . ALA A 1 125 ? 2.741 17.610 -27.574 1.00 70.94 125 ALA A N 1
ATOM 995 C CA . ALA A 1 125 ? 2.963 19.056 -27.602 1.00 70.94 125 ALA A CA 1
ATOM 996 C C . ALA A 1 125 ? 4.085 19.518 -28.563 1.00 70.94 125 ALA A C 1
ATOM 998 O O . ALA A 1 125 ? 4.360 20.717 -28.612 1.00 70.94 125 ALA A O 1
ATOM 999 N N . ALA A 1 126 ? 4.740 18.593 -29.278 1.00 59.50 126 ALA A N 1
ATOM 1000 C CA . ALA A 1 126 ? 5.804 18.852 -30.255 1.00 59.50 126 ALA A CA 1
ATOM 1001 C C . ALA A 1 126 ? 5.291 18.652 -31.687 1.00 59.50 126 ALA A C 1
ATOM 1003 O O . ALA A 1 126 ? 5.707 19.440 -32.564 1.00 59.50 126 ALA A O 1
#

Foldseek 3Di:
DPDDAEEEEQEELAQSVLQVVVVQVVCVVVVVVRYHYHYDYNPDDLVVLLVVLVVQLVGNYEYEYAQLAPVSVVSNVVNNVVSVHHYHDPCVVVQVVCCVVVVHHDPSDPPPVVVVVVVVVVVVVD

pLDDT: mean 90.35, std 10.31, range [39.84, 98.56]